Protein AF-A0A526ZT23-F1 (afdb_monomer)

Structure (mmCIF, N/CA/C/O backbone):
data_AF-A0A526ZT23-F1
#
_entry.id   AF-A0A526ZT23-F1
#
loop_
_atom_site.group_PDB
_atom_site.id
_atom_site.type_symbol
_atom_site.label_atom_id
_atom_site.label_alt_id
_atom_site.label_comp_id
_atom_site.label_asym_id
_atom_site.label_entity_id
_atom_site.label_seq_id
_atom_site.pdbx_PDB_ins_code
_atom_site.Cartn_x
_atom_site.Cartn_y
_atom_site.Cartn_z
_atom_site.occupancy
_atom_site.B_iso_or_equiv
_atom_site.auth_seq_id
_atom_site.auth_comp_id
_atom_site.auth_asym_id
_atom_site.auth_atom_id
_atom_site.pdbx_PDB_model_num
ATOM 1 N N . MET A 1 1 ? -4.193 14.516 -16.957 1.00 31.23 1 MET A N 1
ATOM 2 C CA . MET A 1 1 ? -5.231 14.445 -15.908 1.00 31.23 1 MET A CA 1
ATOM 3 C C . MET A 1 1 ? -4.531 14.269 -14.576 1.00 31.23 1 MET A C 1
ATOM 5 O O . MET A 1 1 ? -4.128 13.161 -14.257 1.00 31.23 1 MET A O 1
ATOM 9 N N . ASN A 1 2 ? -4.321 15.365 -13.850 1.00 34.44 2 ASN A N 1
ATOM 10 C CA . ASN A 1 2 ? -3.868 15.306 -12.466 1.00 34.44 2 ASN A CA 1
ATOM 11 C C . ASN A 1 2 ? -5.132 15.155 -11.626 1.00 34.44 2 ASN A C 1
ATOM 13 O O . ASN A 1 2 ? -5.876 16.118 -11.463 1.00 34.44 2 ASN A O 1
ATOM 17 N N . THR A 1 3 ? -5.432 13.942 -11.172 1.00 41.12 3 THR A N 1
ATOM 18 C CA . THR A 1 3 ? -6.427 13.761 -10.117 1.00 41.12 3 THR A CA 1
ATOM 19 C C . THR A 1 3 ? -5.839 14.389 -8.866 1.00 41.12 3 THR A C 1
ATOM 21 O O . THR A 1 3 ? -4.945 13.825 -8.238 1.00 41.12 3 THR A O 1
ATOM 24 N N . MET A 1 4 ? -6.290 15.601 -8.558 1.00 38.91 4 MET A N 1
ATOM 25 C CA . MET A 1 4 ? -6.112 16.212 -7.253 1.00 38.91 4 MET A CA 1
ATOM 26 C C . MET A 1 4 ? -6.743 15.232 -6.258 1.00 38.91 4 MET A C 1
ATOM 28 O O . MET A 1 4 ? -7.964 15.090 -6.222 1.00 38.91 4 MET A O 1
ATOM 32 N N . LEU A 1 5 ? -5.915 14.460 -5.550 1.00 47.06 5 LEU A N 1
ATOM 33 C CA . LEU A 1 5 ? -6.361 13.675 -4.406 1.00 47.06 5 LEU A CA 1
ATOM 34 C C . LEU A 1 5 ? -6.894 14.694 -3.405 1.00 47.06 5 LEU A C 1
ATOM 36 O O . LEU A 1 5 ? -6.114 15.379 -2.744 1.00 47.06 5 LEU A O 1
ATOM 40 N N . SER A 1 6 ? -8.215 14.862 -3.369 1.00 45.78 6 SER A N 1
ATOM 41 C CA . SER A 1 6 ? -8.830 15.615 -2.294 1.00 45.78 6 SER A CA 1
ATOM 42 C C . SER A 1 6 ? -8.465 14.917 -0.986 1.00 45.78 6 SER A C 1
ATOM 44 O O . SER A 1 6 ? -8.667 13.709 -0.843 1.00 45.78 6 SER A O 1
ATOM 46 N N . TRP A 1 7 ? -7.896 15.660 -0.039 1.00 53.12 7 TRP A N 1
ATOM 47 C CA . TRP A 1 7 ? -7.545 15.155 1.291 1.00 53.12 7 TRP A CA 1
ATOM 48 C C . TRP A 1 7 ? -8.781 14.882 2.171 1.00 53.12 7 TRP A C 1
ATOM 50 O O . TRP A 1 7 ? -8.630 14.543 3.343 1.00 53.12 7 TRP A O 1
ATOM 60 N N . ASP A 1 8 ? -9.993 14.951 1.608 1.00 56.44 8 ASP A N 1
ATOM 61 C CA . ASP A 1 8 ? -11.280 14.735 2.286 1.00 56.44 8 ASP A CA 1
ATOM 62 C C . ASP A 1 8 ? -11.453 13.334 2.906 1.00 56.44 8 ASP A C 1
ATOM 64 O O . ASP A 1 8 ? -12.385 13.104 3.674 1.00 56.44 8 ASP A O 1
ATOM 68 N N . HIS A 1 9 ? -10.558 12.383 2.618 1.00 62.22 9 HIS A N 1
ATOM 69 C CA . HIS A 1 9 ? -10.592 11.032 3.192 1.00 62.22 9 HIS A CA 1
ATOM 70 C C . HIS A 1 9 ? -9.608 10.813 4.351 1.00 62.22 9 HIS A C 1
ATOM 72 O O . HIS A 1 9 ? -9.641 9.750 4.979 1.00 62.22 9 HIS A O 1
ATOM 78 N N . LEU A 1 10 ? -8.732 11.779 4.661 1.00 71.00 10 LEU A N 1
ATOM 79 C CA . LEU A 1 10 ? -7.796 11.634 5.775 1.00 71.00 10 LEU A CA 1
ATOM 80 C C . LEU A 1 10 ? -8.485 11.979 7.099 1.00 71.00 10 LEU A C 1
ATOM 82 O O . LEU A 1 10 ? -8.461 13.114 7.571 1.00 71.00 10 LEU A O 1
ATOM 86 N N . VAL A 1 11 ? -9.061 10.964 7.738 1.00 80.19 11 VAL A N 1
ATOM 87 C CA . VAL A 1 11 ? -9.630 11.093 9.081 1.00 80.19 11 VAL A CA 1
ATOM 88 C C . VAL A 1 11 ? -8.557 10.778 10.122 1.00 80.19 11 VAL A C 1
ATOM 90 O O . VAL A 1 11 ? -8.163 9.626 10.303 1.00 80.19 11 VAL A O 1
ATOM 93 N N . VAL A 1 12 ? -8.097 11.800 10.847 1.00 85.31 12 VAL A N 1
ATOM 94 C CA . VAL A 1 12 ? -7.188 11.626 11.989 1.00 85.31 12 VAL A CA 1
ATOM 95 C C . VAL A 1 12 ? -8.000 11.587 13.276 1.00 85.31 12 VAL A C 1
ATOM 97 O O . VAL A 1 12 ? -8.576 12.591 13.691 1.00 85.31 12 VAL A O 1
ATOM 100 N N . VAL A 1 13 ? -8.007 10.438 13.948 1.00 88.56 13 VAL A N 1
ATOM 101 C CA . VAL A 1 13 ? -8.713 10.263 15.222 1.00 88.56 13 VAL A CA 1
ATOM 102 C C . VAL A 1 13 ? -7.731 10.289 16.393 1.00 88.56 13 VAL A C 1
ATOM 104 O O . VAL A 1 13 ? -6.676 9.663 16.336 1.00 88.56 13 VAL A O 1
ATOM 107 N N . ARG A 1 14 ? -8.065 11.010 17.474 1.00 91.75 14 ARG A N 1
ATOM 108 C CA . ARG A 1 14 ? -7.189 11.195 18.647 1.00 91.75 14 ARG A CA 1
ATOM 109 C C . ARG A 1 14 ? -7.909 10.934 19.974 1.00 91.75 14 ARG A C 1
ATOM 111 O O . ARG A 1 14 ? -9.137 10.890 20.042 1.00 91.75 14 ARG A O 1
ATOM 118 N N . GLY A 1 15 ? -7.120 10.779 21.039 1.00 93.56 15 GLY A N 1
ATOM 119 C CA . GLY A 1 15 ? -7.601 10.732 22.422 1.00 93.56 15 GLY A CA 1
ATOM 120 C C . GLY A 1 15 ? -8.586 9.593 22.710 1.00 93.56 15 GLY A C 1
ATOM 121 O O . GLY A 1 15 ? -8.455 8.479 22.203 1.00 93.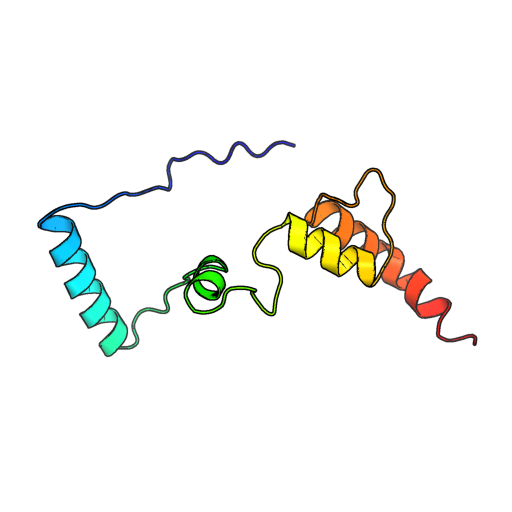56 15 GLY A O 1
ATOM 122 N N . SER A 1 16 ? -9.593 9.873 23.538 1.00 93.38 16 SER A N 1
ATOM 123 C CA . SER A 1 16 ? -10.594 8.886 23.967 1.00 93.38 16 SER A CA 1
ATOM 124 C C . SER A 1 16 ? -11.443 8.339 22.815 1.00 93.38 16 SER A C 1
ATOM 126 O O . SER A 1 16 ? -11.883 7.191 22.875 1.00 93.38 16 SER A O 1
ATOM 128 N N . PHE A 1 17 ? -11.639 9.115 21.745 1.00 92.19 17 PHE A N 1
ATOM 129 C CA . PHE A 1 17 ? -12.367 8.660 20.563 1.00 92.19 17 PHE A CA 1
ATOM 130 C C . PHE A 1 17 ? -11.571 7.603 19.781 1.00 92.19 17 PHE A C 1
ATOM 132 O O . PHE A 1 17 ? -12.140 6.586 19.386 1.00 92.19 17 PHE A O 1
ATOM 139 N N . ALA A 1 18 ? -10.245 7.761 19.670 1.00 94.06 18 ALA A N 1
ATOM 140 C CA . ALA A 1 18 ? -9.376 6.754 19.049 1.00 94.06 18 ALA A CA 1
ATOM 141 C C . ALA A 1 18 ? -9.448 5.417 19.793 1.00 94.06 18 ALA A C 1
ATOM 143 O O . ALA A 1 18 ? -9.583 4.364 19.173 1.00 94.06 18 ALA A O 1
ATOM 144 N N . LYS A 1 19 ? -9.440 5.464 21.131 1.00 94.50 19 LYS A N 1
ATOM 145 C CA . LYS A 1 19 ? -9.576 4.267 21.969 1.00 94.50 19 LYS A CA 1
ATOM 146 C C . LYS A 1 19 ? -10.886 3.522 21.691 1.00 94.50 19 LYS A C 1
ATOM 148 O O . LYS A 1 19 ? -10.854 2.321 21.445 1.00 94.50 19 LYS A O 1
ATOM 153 N N . LYS A 1 20 ? -12.015 4.241 21.642 1.00 95.00 20 LYS A N 1
ATOM 154 C CA . LYS A 1 20 ? -13.333 3.655 21.335 1.00 95.00 20 LYS A CA 1
ATOM 155 C C . LYS A 1 20 ? -13.371 2.985 19.959 1.00 95.00 20 LYS A C 1
ATOM 157 O O . LYS A 1 20 ? -13.894 1.881 19.841 1.00 95.00 20 LYS A O 1
ATOM 162 N N . LEU A 1 21 ? -12.807 3.624 18.931 1.00 93.88 21 LEU A N 1
ATOM 163 C CA . LEU A 1 21 ? -12.764 3.045 17.584 1.00 93.88 21 LEU A CA 1
ATOM 164 C C . LEU A 1 21 ? -11.889 1.790 17.514 1.00 93.88 21 LEU A C 1
ATOM 166 O O . LEU A 1 21 ? -12.275 0.820 16.866 1.00 93.88 21 LEU A O 1
ATOM 170 N N . ILE A 1 22 ? -10.747 1.775 18.206 1.00 94.12 22 ILE A N 1
ATOM 171 C CA . ILE A 1 22 ? -9.889 0.585 18.291 1.00 94.12 22 ILE A CA 1
ATOM 172 C C . ILE A 1 22 ? -10.638 -0.575 18.956 1.00 94.12 22 ILE A C 1
ATOM 174 O O . ILE A 1 22 ? -10.562 -1.705 18.475 1.00 94.12 22 ILE A O 1
ATOM 178 N N . ASP A 1 23 ? -11.376 -0.317 20.035 1.00 96.44 23 ASP A N 1
ATOM 179 C CA . ASP A 1 23 ? -12.144 -1.359 20.722 1.00 96.44 23 ASP A CA 1
ATOM 180 C C . ASP A 1 23 ? -13.288 -1.899 19.846 1.00 96.44 23 ASP A C 1
ATOM 182 O O . ASP A 1 23 ? -13.498 -3.114 19.787 1.00 96.44 23 ASP A O 1
ATOM 186 N N . LEU A 1 24 ? -13.956 -1.030 19.077 1.00 95.44 24 LEU A N 1
ATOM 187 C CA . LEU A 1 24 ? -14.957 -1.437 18.087 1.00 95.44 24 LEU A CA 1
ATOM 188 C C . LEU A 1 24 ? -14.342 -2.312 16.982 1.00 95.44 24 LEU A C 1
ATOM 190 O O . LEU A 1 24 ? -14.878 -3.377 16.670 1.00 95.44 24 LEU A O 1
ATOM 194 N N . LEU A 1 25 ? -13.200 -1.895 16.424 1.00 94.50 25 LEU A N 1
ATOM 195 C CA . LEU A 1 25 ? -12.481 -2.641 15.390 1.00 94.50 25 LEU A CA 1
ATOM 196 C C . LEU A 1 25 ? -12.058 -4.026 15.896 1.00 94.50 25 LEU A C 1
ATOM 198 O O . LEU A 1 25 ? -12.264 -5.015 15.199 1.00 94.50 25 LEU A O 1
ATOM 202 N N . LYS A 1 26 ? -1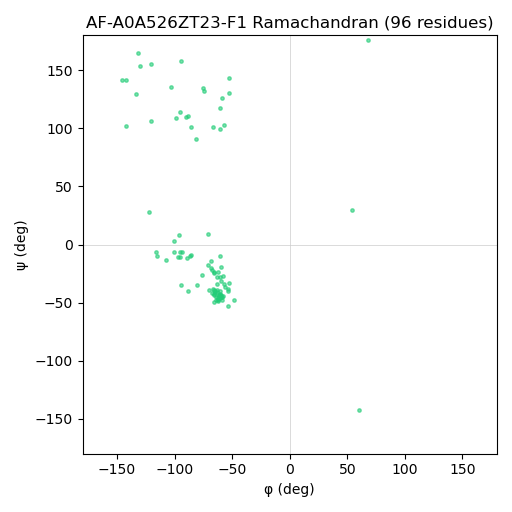1.533 -4.124 17.126 1.00 96.12 26 LYS A N 1
ATOM 203 C CA . LYS A 1 26 ? -11.192 -5.410 17.759 1.00 96.12 26 LYS A CA 1
ATOM 204 C C . LYS A 1 26 ? -12.402 -6.338 17.849 1.00 96.12 26 LYS A C 1
ATOM 206 O O . LYS A 1 26 ? -12.271 -7.525 17.567 1.00 96.12 26 LYS A O 1
ATOM 211 N N . GLY A 1 27 ? -13.562 -5.815 18.248 1.00 97.75 27 GLY A N 1
ATOM 212 C CA . GLY A 1 27 ? -14.799 -6.594 18.319 1.00 97.75 27 GLY A CA 1
ATOM 213 C C . GLY A 1 27 ? -15.272 -7.076 16.946 1.00 97.75 27 GLY A C 1
ATOM 214 O O . GLY A 1 27 ? -15.683 -8.224 16.806 1.00 97.75 27 GLY A O 1
ATOM 215 N N . ALA A 1 28 ? -15.185 -6.225 15.923 1.00 96.94 28 ALA A N 1
ATOM 216 C CA . ALA A 1 28 ? -15.559 -6.579 14.555 1.00 96.94 28 ALA A CA 1
ATOM 217 C C . ALA A 1 28 ? -14.615 -7.620 13.933 1.00 96.94 28 ALA A C 1
ATOM 219 O O . ALA A 1 28 ? -15.099 -8.555 13.299 1.00 96.94 28 ALA A O 1
ATOM 220 N N . LEU A 1 29 ? -13.303 -7.489 14.158 1.00 96.75 29 LEU A N 1
ATOM 221 C CA . LEU A 1 29 ? -12.290 -8.446 13.701 1.00 96.75 29 LEU A CA 1
ATOM 222 C C . LEU A 1 29 ? -12.493 -9.824 14.330 1.00 96.75 29 LEU A C 1
ATOM 224 O O . LEU A 1 29 ? -12.519 -10.815 13.620 1.00 96.75 29 LEU A O 1
ATOM 228 N N . LYS A 1 30 ? -12.694 -9.891 15.654 1.00 97.25 30 LYS A N 1
ATOM 229 C CA . LYS A 1 30 ? -12.945 -11.161 16.362 1.00 97.25 30 LYS A CA 1
ATOM 230 C C . LYS A 1 30 ? -14.228 -11.867 15.924 1.00 97.25 30 LYS A C 1
ATOM 232 O O . LYS A 1 30 ? -14.363 -13.059 16.157 1.00 97.25 30 LYS A O 1
ATOM 237 N N . ALA A 1 31 ? -15.179 -11.114 15.381 1.00 98.00 31 ALA A N 1
ATOM 238 C CA . ALA A 1 31 ? -16.452 -11.626 14.896 1.00 98.00 31 ALA A CA 1
ATOM 239 C C . ALA A 1 31 ? -16.449 -11.888 13.379 1.00 98.00 31 ALA A C 1
ATOM 241 O O . ALA A 1 31 ? -17.522 -12.085 12.818 1.00 98.00 31 ALA A O 1
ATOM 242 N N . ASP A 1 32 ? -15.291 -11.799 12.712 1.00 96.56 32 ASP A N 1
ATOM 243 C CA . ASP A 1 32 ? -15.135 -11.969 11.260 1.00 96.56 32 ASP A CA 1
ATOM 244 C C . ASP A 1 32 ? -16.045 -11.058 10.412 1.00 96.56 32 ASP A C 1
ATOM 246 O O . ASP A 1 32 ? -16.437 -11.382 9.293 1.00 96.56 32 ASP A O 1
ATOM 250 N N . ARG A 1 33 ? -16.389 -9.871 10.932 1.00 97.19 33 ARG A N 1
ATOM 251 C CA . ARG A 1 33 ? -17.282 -8.912 10.252 1.00 97.19 33 ARG A CA 1
ATOM 252 C C . ARG A 1 33 ? -16.551 -7.871 9.411 1.00 97.19 33 ARG A C 1
ATOM 254 O O . ARG A 1 33 ? -17.199 -7.061 8.753 1.00 97.19 33 ARG A O 1
ATOM 261 N N . VAL A 1 34 ? -15.222 -7.834 9.469 1.00 95.19 34 VAL A N 1
ATOM 262 C CA . VAL A 1 34 ? -14.413 -6.837 8.763 1.00 95.19 34 VAL A CA 1
ATOM 263 C C . VAL A 1 34 ? -13.089 -7.432 8.302 1.00 95.19 34 VAL A C 1
ATOM 265 O O . VAL A 1 34 ? -12.448 -8.180 9.034 1.00 95.19 34 VAL A O 1
ATOM 268 N N . ILE A 1 35 ? -12.661 -7.041 7.102 1.00 92.31 35 ILE A N 1
ATOM 269 C CA . ILE A 1 35 ? -11.34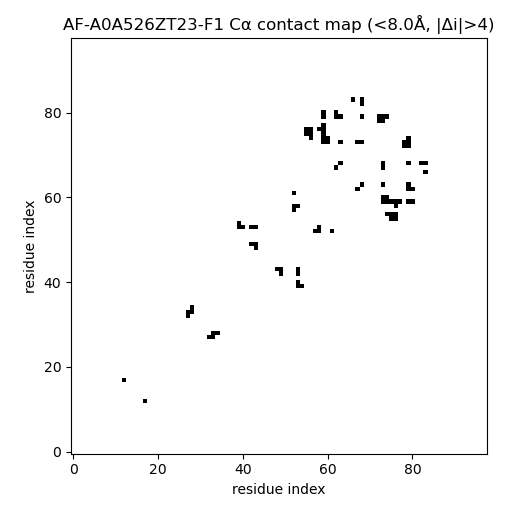1 -7.345 6.547 1.00 92.31 35 ILE A CA 1
ATOM 270 C C . ILE A 1 35 ? -10.655 -6.000 6.275 1.00 92.31 35 ILE A C 1
ATOM 272 O O . ILE A 1 35 ? -11.071 -5.284 5.361 1.00 92.31 35 ILE A O 1
ATOM 276 N N . PRO A 1 36 ? -9.658 -5.593 7.081 1.00 89.50 36 PRO A N 1
ATOM 277 C CA . PRO A 1 36 ? -9.034 -4.290 6.930 1.00 89.50 36 PRO A CA 1
ATOM 278 C C . PRO A 1 36 ? -8.112 -4.273 5.711 1.00 89.50 36 PRO A C 1
ATOM 280 O O . PRO A 1 36 ? -7.244 -5.130 5.548 1.00 89.50 36 PRO A O 1
ATOM 283 N N . TYR A 1 37 ? -8.251 -3.242 4.886 1.00 88.38 37 TYR A N 1
ATOM 284 C CA . TYR A 1 37 ? -7.269 -2.922 3.860 1.00 88.38 37 TYR A CA 1
ATOM 285 C C . TYR A 1 37 ? -6.199 -2.001 4.456 1.00 88.38 37 TYR A C 1
ATOM 287 O O . TYR A 1 37 ? -6.476 -0.851 4.786 1.00 88.38 37 TYR A O 1
ATOM 295 N N . LEU A 1 38 ? -4.979 -2.519 4.619 1.00 86.75 38 LEU A N 1
ATOM 296 C CA . LEU A 1 38 ? -3.862 -1.809 5.264 1.00 86.75 38 LEU A CA 1
ATOM 297 C C . LEU A 1 38 ? -2.914 -1.125 4.264 1.00 86.75 38 LEU A C 1
ATOM 299 O O . LEU A 1 38 ? -2.065 -0.327 4.655 1.00 86.75 38 LEU A O 1
ATOM 303 N N . GLY A 1 39 ? -3.069 -1.421 2.971 1.00 87.00 39 GLY A N 1
ATOM 304 C CA . GLY A 1 39 ? -2.217 -0.900 1.906 1.00 87.00 39 GLY A CA 1
ATOM 305 C C . GLY A 1 39 ? -0.768 -1.424 1.934 1.00 87.00 39 GLY A C 1
ATOM 306 O O . GLY A 1 39 ? -0.367 -2.159 2.839 1.00 87.00 39 GLY A O 1
ATOM 307 N N . PRO A 1 40 ? 0.048 -1.044 0.934 1.00 85.31 40 PRO A N 1
ATOM 308 C CA . PRO A 1 40 ? 1.428 -1.520 0.786 1.00 85.31 40 PRO A CA 1
ATOM 309 C C . PRO A 1 40 ? 2.390 -0.961 1.844 1.00 85.31 40 PRO A C 1
ATOM 311 O O . PRO A 1 40 ? 3.450 -1.537 2.072 1.00 85.31 40 PRO A O 1
ATOM 314 N N . GLY A 1 41 ? 2.021 0.123 2.537 1.00 84.25 41 GLY A N 1
ATOM 315 C CA . GLY A 1 41 ? 2.808 0.670 3.648 1.00 84.25 41 GLY A CA 1
ATOM 316 C C . GLY A 1 41 ? 3.044 -0.341 4.775 1.00 84.25 41 GLY A C 1
ATOM 317 O O . GLY A 1 41 ? 4.081 -0.291 5.429 1.00 84.25 41 GLY A O 1
ATOM 318 N N . LEU A 1 42 ? 2.142 -1.318 4.941 1.00 87.12 42 LEU A N 1
ATOM 319 C CA . LEU A 1 42 ? 2.302 -2.416 5.898 1.00 87.12 42 LEU A CA 1
ATOM 320 C C . LEU A 1 42 ? 3.605 -3.203 5.683 1.00 87.12 42 LEU A C 1
ATOM 322 O O . LEU A 1 42 ? 4.238 -3.623 6.649 1.00 87.12 42 LEU A O 1
ATOM 326 N N . LEU A 1 43 ? 4.021 -3.384 4.426 1.00 85.12 43 LEU A N 1
ATOM 327 C CA . LEU A 1 43 ? 5.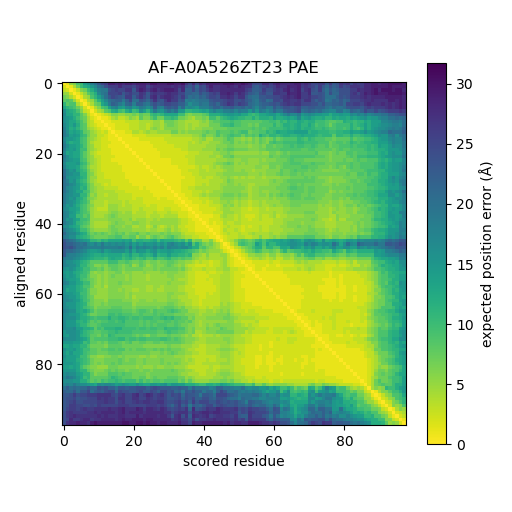204 -4.170 4.064 1.00 85.12 43 LEU A CA 1
ATOM 328 C C . LEU A 1 43 ? 6.514 -3.504 4.504 1.00 85.12 43 LEU A C 1
ATOM 330 O O . LEU A 1 43 ? 7.525 -4.182 4.649 1.00 85.12 43 LEU A O 1
ATOM 334 N N . GLN A 1 44 ? 6.488 -2.194 4.757 1.00 83.81 44 GLN A N 1
ATOM 335 C CA . GLN A 1 44 ? 7.650 -1.413 5.184 1.00 83.81 44 GLN A CA 1
ATOM 336 C C . GLN A 1 44 ? 7.870 -1.451 6.707 1.00 83.81 44 GLN A C 1
ATOM 338 O O . GLN A 1 44 ? 8.899 -0.987 7.182 1.00 83.81 44 GLN A O 1
ATOM 343 N N . LEU A 1 45 ? 6.928 -1.998 7.492 1.00 84.06 45 LEU A N 1
ATOM 344 C CA . LEU A 1 45 ? 7.037 -2.008 8.958 1.00 84.06 45 LEU A CA 1
ATOM 345 C C . LEU A 1 45 ? 8.024 -3.051 9.504 1.00 84.06 45 LEU A C 1
ATOM 347 O O . LEU A 1 45 ? 8.549 -2.861 10.596 1.00 84.06 45 LEU A O 1
ATOM 351 N N . ASN A 1 46 ? 8.262 -4.148 8.775 1.00 72.88 46 ASN A N 1
ATOM 352 C CA . ASN A 1 46 ? 9.017 -5.306 9.279 1.00 72.88 46 ASN A CA 1
ATOM 353 C C . ASN A 1 46 ? 10.337 -5.581 8.539 1.00 72.88 46 ASN A C 1
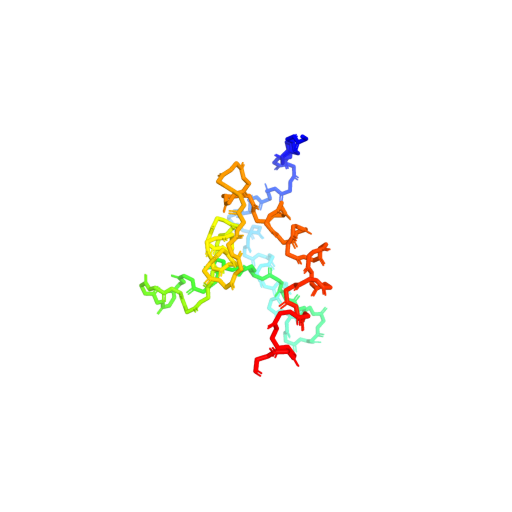ATOM 355 O O . ASN A 1 46 ? 11.077 -6.471 8.954 1.00 72.88 46 ASN A O 1
ATOM 359 N N . ALA A 1 47 ? 10.638 -4.870 7.449 1.00 67.38 47 ALA A N 1
ATOM 360 C CA . ALA A 1 47 ? 11.827 -5.125 6.642 1.00 67.38 47 ALA A CA 1
ATOM 361 C C . ALA A 1 47 ? 12.450 -3.816 6.127 1.00 67.38 47 ALA A C 1
ATOM 363 O O . ALA A 1 47 ? 11.708 -2.919 5.727 1.00 67.38 47 ALA A O 1
ATOM 364 N N . PRO A 1 48 ? 13.795 -3.710 6.092 1.00 69.50 48 PRO A N 1
ATOM 365 C CA . PRO A 1 48 ? 14.482 -2.548 5.529 1.00 69.50 48 PRO A CA 1
ATOM 366 C C . PRO A 1 48 ? 14.256 -2.405 4.015 1.00 69.50 48 PRO A C 1
ATOM 368 O O . PRO A 1 48 ? 14.302 -1.292 3.501 1.00 69.50 48 PRO A O 1
ATOM 371 N N . GLU A 1 49 ? 13.953 -3.505 3.315 1.00 75.50 49 GLU A N 1
ATOM 372 C CA . GLU A 1 49 ? 13.546 -3.511 1.907 1.00 75.50 49 GLU A CA 1
ATOM 373 C C . GLU A 1 49 ? 12.321 -4.414 1.712 1.00 75.50 49 GLU A C 1
ATOM 375 O O . GLU A 1 49 ? 12.300 -5.568 2.148 1.00 75.50 49 GLU A O 1
ATOM 380 N N . SER A 1 50 ? 11.284 -3.891 1.052 1.00 80.38 50 SER A N 1
ATOM 381 C CA . SER A 1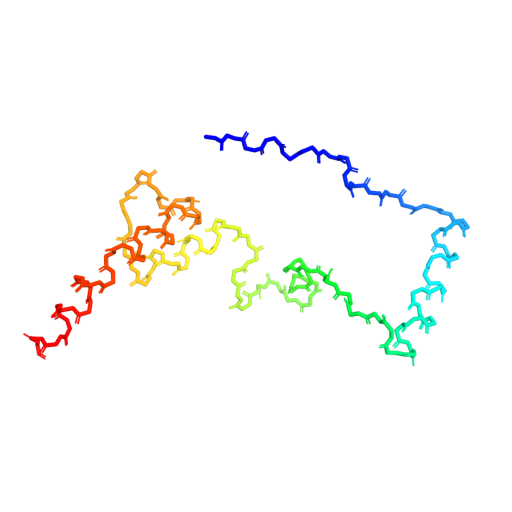 50 ? 10.094 -4.675 0.714 1.00 80.38 50 SER A CA 1
ATOM 382 C C . SER A 1 50 ? 10.387 -5.612 -0.465 1.00 80.38 50 SER A C 1
ATOM 384 O O . SER A 1 50 ? 10.917 -5.157 -1.481 1.00 80.38 50 SER A O 1
ATOM 386 N N . PRO A 1 51 ? 9.982 -6.897 -0.406 1.00 83.31 51 PRO A N 1
ATOM 387 C CA . PRO A 1 51 ? 10.187 -7.848 -1.503 1.00 83.31 51 PRO A CA 1
ATOM 388 C C . PRO A 1 51 ? 9.352 -7.520 -2.751 1.00 83.31 51 PRO A C 1
ATOM 390 O O . PRO A 1 51 ? 9.583 -8.080 -3.823 1.00 83.31 51 PRO A O 1
ATOM 393 N N . VAL A 1 52 ? 8.360 -6.637 -2.619 1.00 88.00 52 VAL A N 1
ATOM 394 C CA . VAL A 1 52 ? 7.495 -6.187 -3.711 1.00 88.00 52 VAL A CA 1
ATOM 395 C C . VAL A 1 52 ? 7.416 -4.658 -3.748 1.00 88.00 52 VAL A C 1
ATOM 397 O O . VAL A 1 52 ? 7.576 -4.015 -2.707 1.00 88.00 52 VAL A O 1
ATOM 400 N N . PRO A 1 53 ? 7.141 -4.063 -4.923 1.00 90.75 53 PRO A N 1
ATOM 401 C CA . PRO A 1 53 ? 6.948 -2.624 -5.054 1.00 90.75 53 PRO A CA 1
ATOM 402 C C . PRO A 1 53 ? 5.903 -2.067 -4.080 1.00 90.75 53 PRO A C 1
ATOM 404 O O . PRO A 1 53 ? 4.784 -2.577 -4.017 1.00 90.75 53 PRO A O 1
ATOM 407 N N . CYS A 1 54 ? 6.253 -0.997 -3.363 1.00 90.50 54 CYS A N 1
ATOM 408 C CA . CYS A 1 54 ? 5.359 -0.348 -2.398 1.00 90.50 54 CYS A CA 1
ATOM 409 C C . CYS A 1 54 ? 4.826 1.007 -2.871 1.00 90.50 54 CYS A C 1
ATOM 411 O O . CYS A 1 54 ? 3.877 1.524 -2.278 1.00 90.50 54 CYS A O 1
ATOM 413 N N . THR A 1 55 ? 5.411 1.571 -3.929 1.00 89.31 55 THR A N 1
ATOM 414 C CA . THR A 1 55 ? 4.989 2.833 -4.543 1.00 89.31 55 THR A CA 1
ATOM 415 C C . THR A 1 55 ? 4.597 2.628 -6.010 1.00 89.31 55 THR A C 1
ATOM 417 O O . THR A 1 55 ? 5.074 1.682 -6.649 1.00 89.31 55 THR A O 1
ATOM 420 N N . PRO A 1 56 ? 3.743 3.493 -6.586 1.00 92.19 56 PRO A N 1
ATOM 421 C CA . PRO A 1 56 ? 3.463 3.468 -8.020 1.00 92.19 56 PRO A CA 1
ATOM 422 C C . PRO A 1 56 ? 4.737 3.539 -8.878 1.00 92.19 56 PRO A C 1
ATOM 424 O O . PRO A 1 56 ? 4.846 2.851 -9.892 1.00 92.19 56 PRO A O 1
ATOM 427 N N . GLU A 1 57 ? 5.722 4.329 -8.465 1.00 93.69 57 GLU A N 1
ATOM 428 C CA . GLU A 1 57 ? 7.002 4.492 -9.151 1.00 93.69 57 GLU A CA 1
ATOM 429 C C . GLU A 1 57 ? 7.815 3.191 -9.138 1.00 93.69 57 GLU A C 1
ATOM 431 O O . GLU A 1 57 ? 8.341 2.789 -10.180 1.00 93.69 57 GLU A O 1
ATOM 436 N N . ASP A 1 58 ? 7.848 2.480 -8.008 1.00 92.81 58 ASP A N 1
ATOM 437 C CA . ASP A 1 58 ? 8.487 1.163 -7.907 1.00 92.81 58 ASP A CA 1
ATOM 438 C C . ASP A 1 58 ? 7.791 0.139 -8.805 1.00 92.81 58 ASP A C 1
ATOM 440 O O . ASP A 1 58 ? 8.451 -0.681 -9.451 1.00 92.81 58 ASP A O 1
ATOM 444 N N . VAL A 1 59 ? 6.455 0.188 -8.887 1.00 94.38 59 VAL A N 1
ATOM 445 C CA . VAL A 1 59 ? 5.690 -0.689 -9.784 1.00 94.38 59 VAL A CA 1
ATOM 446 C C . VAL A 1 59 ? 6.047 -0.369 -11.233 1.00 94.38 59 VAL A C 1
ATOM 448 O O . VAL A 1 59 ? 6.326 -1.282 -12.010 1.00 94.38 59 VAL A O 1
ATOM 451 N N . ALA A 1 60 ? 6.104 0.912 -11.607 1.00 95.81 60 ALA A N 1
ATOM 452 C CA . ALA A 1 60 ? 6.516 1.334 -12.941 1.00 95.81 60 ALA A CA 1
ATOM 453 C C . ALA A 1 60 ? 7.935 0.841 -13.270 1.00 95.81 60 ALA A C 1
ATOM 455 O O . ALA A 1 60 ? 8.163 0.281 -14.345 1.00 95.81 60 ALA A O 1
ATOM 456 N N . ALA A 1 61 ? 8.886 0.975 -12.343 1.00 94.81 61 ALA A N 1
ATOM 457 C CA . ALA A 1 61 ? 10.249 0.477 -12.508 1.00 94.81 61 ALA A CA 1
ATOM 458 C C . ALA A 1 61 ? 10.289 -1.053 -12.671 1.00 94.81 61 ALA A C 1
ATOM 460 O O . ALA A 1 61 ? 10.958 -1.562 -13.573 1.00 94.81 61 ALA A O 1
ATOM 461 N N . ALA A 1 62 ? 9.539 -1.792 -11.849 1.00 94.38 62 ALA A N 1
ATOM 462 C CA . ALA A 1 62 ? 9.444 -3.248 -11.926 1.00 94.38 62 ALA A CA 1
ATOM 463 C C . ALA A 1 62 ? 8.831 -3.726 -13.253 1.00 94.38 62 ALA A C 1
ATOM 465 O O . ALA A 1 62 ? 9.327 -4.680 -13.855 1.0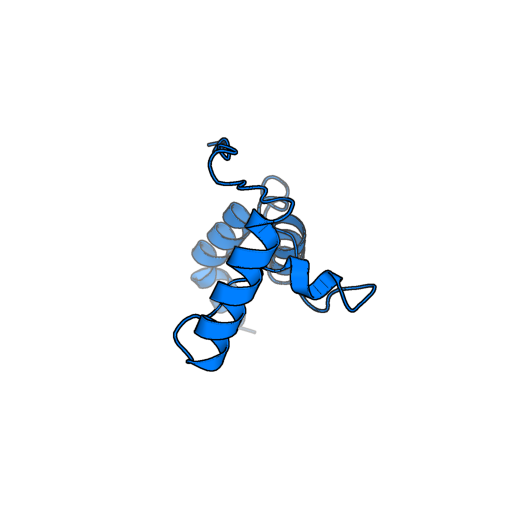0 94.38 62 ALA A O 1
ATOM 466 N N . LEU A 1 63 ? 7.795 -3.042 -13.748 1.00 94.00 63 LEU A N 1
ATOM 467 C CA . LEU A 1 63 ? 7.184 -3.327 -15.047 1.00 94.00 63 LEU A CA 1
ATOM 468 C C . LEU A 1 63 ? 8.151 -3.042 -16.203 1.00 94.00 63 LEU A C 1
ATOM 470 O O . LEU A 1 63 ? 8.295 -3.883 -17.088 1.00 94.00 63 LEU A O 1
ATOM 474 N N . ASN A 1 64 ? 8.879 -1.920 -16.167 1.00 92.12 64 ASN A N 1
ATOM 475 C CA . ASN A 1 64 ? 9.864 -1.577 -17.199 1.00 92.12 64 ASN A CA 1
ATOM 476 C C . ASN A 1 64 ? 11.031 -2.560 -17.280 1.00 92.12 64 ASN A C 1
ATOM 478 O O . ASN A 1 64 ? 11.526 -2.817 -18.375 1.00 92.12 64 ASN A O 1
ATOM 482 N N . LYS A 1 65 ? 11.461 -3.131 -16.145 1.00 92.19 65 LYS A N 1
ATOM 483 C CA . LYS A 1 65 ? 12.475 -4.199 -16.134 1.00 92.19 65 LYS A CA 1
ATOM 484 C C . LYS A 1 65 ? 12.020 -5.429 -16.927 1.00 92.19 65 LYS A C 1
ATOM 486 O O . LYS A 1 65 ? 12.856 -6.118 -17.496 1.00 92.19 65 LYS A O 1
ATOM 491 N N . ARG A 1 66 ? 10.712 -5.711 -16.958 1.00 88.88 6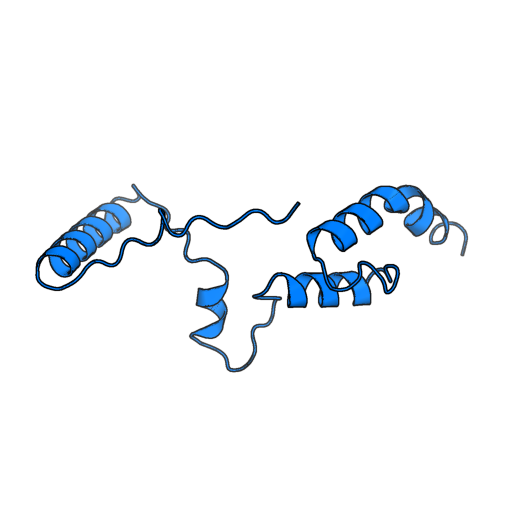6 ARG A N 1
ATOM 492 C CA . ARG A 1 66 ? 10.135 -6.859 -17.677 1.00 88.88 66 ARG A CA 1
ATOM 493 C C . ARG A 1 66 ? 9.796 -6.541 -19.131 1.00 88.88 66 ARG A C 1
ATOM 495 O O . ARG A 1 66 ? 10.001 -7.380 -19.999 1.00 88.88 66 ARG A O 1
ATOM 502 N N . ALA A 1 67 ? 9.264 -5.352 -19.391 1.00 90.38 67 ALA A N 1
ATOM 503 C CA . ALA A 1 67 ? 8.868 -4.899 -20.716 1.00 90.38 67 ALA A CA 1
ATOM 504 C C . ALA A 1 67 ? 9.211 -3.406 -20.859 1.00 90.38 67 ALA A C 1
ATOM 506 O O . ALA A 1 67 ? 8.485 -2.564 -20.323 1.00 90.38 67 ALA A O 1
ATOM 507 N N . PRO A 1 68 ? 10.308 -3.062 -21.560 1.00 92.31 68 PRO A N 1
ATOM 508 C CA . PRO A 1 68 ? 10.765 -1.682 -21.670 1.00 92.31 68 PRO A CA 1
ATOM 509 C C . PRO A 1 68 ? 9.718 -0.773 -22.323 1.00 92.31 68 PRO A C 1
ATOM 511 O O . PRO A 1 68 ? 9.358 -0.951 -23.490 1.00 92.31 68 PRO A O 1
ATOM 514 N N . ALA A 1 69 ? 9.246 0.226 -21.577 1.00 91.19 69 ALA A N 1
ATOM 515 C CA . ALA A 1 69 ? 8.370 1.267 -22.093 1.00 91.19 69 ALA A CA 1
ATOM 516 C C . ALA A 1 69 ? 9.177 2.507 -22.535 1.00 91.19 69 ALA A C 1
ATOM 518 O O . ALA A 1 69 ? 10.301 2.728 -22.072 1.00 91.19 69 ALA A O 1
ATOM 519 N N . PRO A 1 70 ? 8.622 3.357 -23.421 1.00 94.00 70 PRO A N 1
ATOM 520 C CA . PRO A 1 70 ? 9.238 4.608 -23.829 1.00 94.00 70 PRO A CA 1
ATOM 521 C C . PRO A 1 70 ? 9.625 5.485 -22.640 1.00 94.00 70 PRO A C 1
ATOM 523 O O . PRO A 1 70 ? 8.886 5.612 -21.661 1.00 94.00 70 PRO A O 1
ATOM 526 N N . SER A 1 71 ? 10.760 6.173 -22.771 1.00 93.44 71 SER A N 1
ATOM 527 C CA . SER A 1 71 ? 11.324 7.031 -21.722 1.00 93.44 71 SER A CA 1
ATOM 528 C C . SER A 1 71 ? 10.339 8.069 -21.179 1.00 93.44 71 SER A C 1
ATOM 530 O O . SER A 1 71 ? 10.363 8.369 -19.990 1.00 93.44 71 SER A O 1
ATOM 532 N N . ARG A 1 72 ? 9.435 8.568 -22.030 1.00 95.44 72 ARG A N 1
ATOM 533 C CA . ARG A 1 72 ? 8.395 9.545 -21.678 1.00 95.44 72 ARG A CA 1
ATOM 534 C C . ARG A 1 72 ? 7.330 9.032 -20.708 1.00 95.44 72 ARG A C 1
ATOM 536 O O . ARG A 1 72 ? 6.692 9.852 -20.060 1.00 95.44 72 ARG A O 1
ATOM 543 N N . ILE A 1 73 ? 7.111 7.719 -20.630 1.00 94.25 73 ILE A N 1
ATOM 544 C CA . ILE A 1 73 ? 6.047 7.133 -19.801 1.00 94.25 73 ILE A CA 1
ATOM 545 C C . ILE A 1 73 ? 6.573 6.258 -18.665 1.00 94.25 73 ILE A C 1
ATOM 547 O O . ILE A 1 73 ? 5.798 5.892 -17.790 1.00 94.25 73 ILE A O 1
ATOM 551 N N . ARG A 1 74 ? 7.875 5.943 -18.648 1.00 92.94 74 ARG A N 1
ATOM 552 C CA . ARG A 1 74 ? 8.466 4.905 -17.786 1.00 92.94 74 ARG A CA 1
ATOM 553 C C . ARG A 1 74 ? 8.298 5.112 -16.273 1.00 92.94 74 ARG A C 1
ATOM 555 O O . ARG A 1 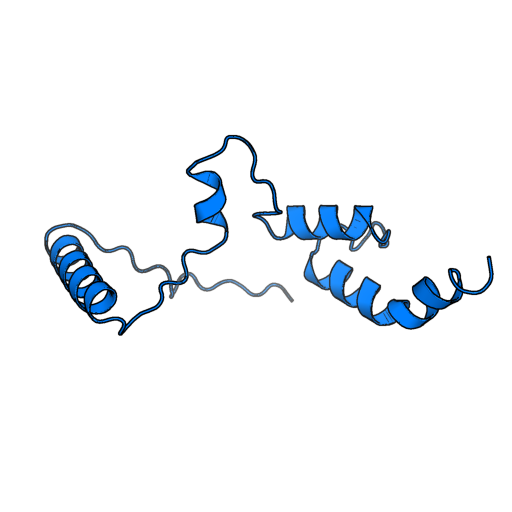74 ? 8.450 4.157 -15.528 1.00 92.94 74 ARG A O 1
ATOM 562 N N . THR A 1 75 ? 8.009 6.322 -15.805 1.00 93.38 75 THR A N 1
ATOM 563 C CA . THR A 1 75 ? 7.807 6.610 -14.373 1.00 93.38 75 THR A CA 1
ATOM 564 C C . THR A 1 75 ? 6.340 6.586 -13.951 1.00 93.38 75 THR A C 1
ATOM 566 O O . THR A 1 75 ? 6.050 6.593 -12.762 1.00 93.38 75 THR A O 1
ATOM 569 N N . ASN A 1 76 ? 5.400 6.542 -14.898 1.00 95.25 76 ASN A N 1
ATOM 570 C CA . ASN A 1 76 ? 3.976 6.511 -14.598 1.00 95.25 76 ASN A CA 1
ATOM 571 C C . ASN A 1 76 ? 3.463 5.069 -14.674 1.00 95.25 76 ASN A C 1
ATOM 573 O O . ASN A 1 76 ? 3.332 4.512 -15.765 1.00 95.25 76 ASN A O 1
ATOM 577 N N . MET A 1 77 ? 3.146 4.486 -13.513 1.00 95.75 77 MET A N 1
ATOM 578 C CA . MET A 1 77 ? 2.668 3.104 -13.383 1.00 95.75 77 MET A CA 1
ATOM 579 C C . MET A 1 77 ? 1.547 2.770 -14.369 1.00 95.75 77 MET A C 1
ATOM 581 O O . MET A 1 77 ? 1.601 1.749 -15.053 1.00 95.75 77 MET A O 1
ATOM 585 N N . TRP A 1 78 ? 0.543 3.644 -14.449 1.00 95.44 78 TRP A N 1
ATOM 586 C CA . TRP A 1 78 ? -0.630 3.430 -15.285 1.00 95.44 78 TRP A CA 1
ATOM 587 C C . TRP A 1 78 ? -0.265 3.439 -16.768 1.00 95.44 78 TRP A C 1
ATOM 589 O O . TRP A 1 78 ? -0.609 2.510 -17.496 1.00 95.44 78 TRP A O 1
ATOM 599 N N . SER A 1 79 ? 0.485 4.450 -17.209 1.00 95.69 79 SER A N 1
ATOM 600 C CA . SER A 1 79 ? 0.917 4.561 -18.604 1.00 95.69 79 SER A CA 1
ATOM 601 C C . SER A 1 79 ? 1.782 3.373 -19.033 1.00 95.69 79 SER A C 1
ATOM 603 O O . SER A 1 79 ? 1.603 2.862 -20.136 1.00 95.69 79 SER A O 1
ATOM 605 N N . VAL A 1 80 ? 2.687 2.898 -18.167 1.00 94.88 80 VAL A N 1
ATOM 606 C CA . VAL A 1 80 ? 3.509 1.701 -18.421 1.00 94.88 80 VAL A CA 1
ATOM 607 C C . VAL A 1 80 ? 2.639 0.450 -18.527 1.00 94.88 80 VAL A C 1
ATOM 609 O O . VAL A 1 80 ? 2.788 -0.313 -19.480 1.00 94.88 80 VAL A O 1
ATOM 612 N N . ALA A 1 81 ? 1.710 0.241 -17.591 1.00 94.06 81 ALA A N 1
ATOM 613 C CA . ALA A 1 81 ? 0.819 -0.917 -17.609 1.00 94.06 81 ALA A CA 1
ATOM 614 C C . ALA A 1 81 ? -0.047 -0.955 -18.879 1.00 94.06 81 ALA A C 1
ATOM 616 O O . ALA A 1 81 ? -0.114 -1.987 -19.546 1.00 94.06 81 ALA A O 1
ATOM 617 N N . GLN A 1 82 ? -0.640 0.181 -19.256 1.00 93.25 82 GLN A N 1
ATOM 618 C CA . GLN A 1 82 ? -1.441 0.318 -20.477 1.00 93.25 82 GLN A CA 1
ATOM 619 C C . GLN A 1 82 ? -0.622 0.051 -21.741 1.00 93.25 82 GLN A C 1
ATOM 621 O O . GLN A 1 82 ? -1.063 -0.667 -22.635 1.00 93.25 82 GLN A O 1
ATOM 626 N N . PHE A 1 83 ? 0.598 0.582 -21.802 1.00 93.00 83 PHE A N 1
ATOM 627 C CA . PHE A 1 83 ? 1.508 0.328 -22.911 1.00 93.00 83 PHE A CA 1
ATOM 628 C C . PHE A 1 83 ? 1.832 -1.163 -23.069 1.00 93.00 83 PHE A C 1
ATOM 630 O O . PHE A 1 83 ? 1.818 -1.682 -24.186 1.00 93.00 83 PHE A O 1
ATOM 637 N N . ILE A 1 84 ? 2.118 -1.852 -21.958 1.00 91.56 84 ILE A N 1
ATOM 638 C CA . ILE A 1 84 ? 2.394 -3.291 -21.963 1.00 91.56 84 ILE A CA 1
ATOM 639 C C . ILE A 1 84 ? 1.166 -4.050 -22.458 1.00 91.56 84 ILE A C 1
ATOM 641 O O . ILE A 1 84 ? 1.312 -4.886 -23.344 1.00 91.56 84 ILE A O 1
ATOM 645 N N . GLU A 1 85 ? -0.024 -3.745 -21.927 1.00 91.12 85 GLU A N 1
ATOM 646 C CA . GLU A 1 85 ? -1.295 -4.371 -22.315 1.00 91.12 85 GLU A CA 1
ATOM 647 C C . GLU A 1 85 ? -1.531 -4.291 -23.825 1.00 91.12 85 GLU A C 1
ATOM 649 O O . GLU A 1 85 ? -1.696 -5.314 -24.488 1.00 91.12 85 GLU A O 1
ATOM 654 N N . GLN A 1 86 ? -1.452 -3.084 -24.389 1.00 90.56 86 GLN A N 1
ATOM 655 C CA . GLN A 1 86 ? -1.684 -2.839 -25.814 1.00 90.56 86 GLN A CA 1
ATOM 656 C C . GLN A 1 86 ? -0.699 -3.591 -26.716 1.00 90.56 86 GLN A C 1
ATOM 658 O O . GLN A 1 86 ? -1.031 -3.931 -27.848 1.00 90.56 86 GLN A O 1
ATOM 663 N N . ARG A 1 87 ? 0.512 -3.868 -26.219 1.00 83.50 87 ARG A N 1
ATOM 664 C CA . ARG A 1 87 ? 1.576 -4.541 -26.973 1.00 83.50 87 ARG A CA 1
ATOM 665 C C . ARG A 1 87 ? 1.724 -6.019 -26.652 1.00 83.50 87 ARG A C 1
ATOM 667 O O . ARG A 1 87 ? 2.597 -6.661 -27.234 1.00 83.50 87 ARG A O 1
ATOM 674 N N . ARG A 1 88 ? 0.873 -6.600 -25.796 1.00 69.94 88 ARG A N 1
ATOM 675 C CA . ARG A 1 88 ? 0.908 -8.042 -25.489 1.00 69.94 88 ARG A CA 1
ATOM 676 C C . ARG A 1 88 ? 0.847 -8.888 -26.760 1.00 69.94 88 ARG A C 1
ATOM 678 O O . ARG A 1 88 ? 1.613 -9.838 -26.889 1.00 69.94 88 ARG A O 1
ATOM 685 N N . GLY A 1 89 ? 0.023 -8.498 -27.734 1.00 62.25 89 GLY A N 1
ATOM 686 C CA . GLY A 1 89 ? -0.052 -9.177 -29.031 1.00 62.25 89 GLY A CA 1
ATOM 687 C C . GLY A 1 89 ? 1.286 -9.246 -29.780 1.00 62.25 89 GLY A C 1
ATOM 688 O O . GLY A 1 89 ? 1.566 -10.249 -30.430 1.00 62.25 89 GLY A O 1
ATOM 689 N N . ASP A 1 90 ? 2.146 -8.237 -29.657 1.00 59.19 90 ASP A N 1
ATOM 690 C CA . ASP A 1 90 ? 3.416 -8.155 -30.390 1.00 59.19 90 ASP A CA 1
ATOM 691 C C . ASP A 1 90 ? 4.595 -8.709 -29.575 1.00 59.19 90 ASP A C 1
ATOM 693 O O . ASP A 1 90 ? 5.458 -9.399 -30.118 1.00 59.19 90 ASP A O 1
ATOM 697 N N . ILE A 1 91 ? 4.580 -8.516 -28.251 1.00 57.94 91 ILE A N 1
ATOM 698 C CA . ILE A 1 91 ? 5.587 -9.039 -27.313 1.00 57.94 91 ILE A CA 1
ATOM 699 C C . ILE A 1 91 ? 5.569 -10.579 -27.277 1.00 57.94 91 ILE A C 1
ATOM 701 O O . ILE A 1 91 ? 6.626 -11.206 -27.283 1.00 57.94 91 ILE A O 1
ATOM 705 N N . PHE A 1 92 ? 4.388 -11.211 -27.310 1.00 54.81 92 PHE A N 1
ATOM 706 C CA . PHE A 1 92 ? 4.265 -12.679 -27.301 1.00 54.81 92 PHE A CA 1
ATOM 707 C C . PHE A 1 92 ? 4.346 -13.332 -28.691 1.00 54.81 92 PHE A C 1
ATOM 709 O O . PHE A 1 92 ? 4.448 -14.558 -28.782 1.00 54.81 92 PHE A O 1
ATOM 716 N N . ARG A 1 93 ? 4.319 -12.551 -29.782 1.00 54.22 93 ARG A N 1
ATOM 717 C CA . ARG A 1 93 ? 4.570 -13.064 -31.141 1.00 54.22 93 ARG A CA 1
ATOM 718 C C . ARG A 1 93 ? 6.066 -13.224 -31.427 1.00 54.22 93 ARG A C 1
ATOM 720 O O . ARG A 1 93 ? 6.440 -14.213 -32.044 1.00 54.22 93 ARG A O 1
ATOM 727 N N . GLY A 1 94 ? 6.926 -12.351 -30.896 1.00 53.78 94 GLY A N 1
ATOM 728 C CA . GLY A 1 94 ? 8.387 -12.483 -31.028 1.00 53.78 94 GLY A CA 1
ATOM 729 C C . GLY A 1 94 ? 9.003 -13.676 -30.279 1.00 53.78 94 GLY A C 1
ATOM 730 O O . GLY A 1 94 ? 10.075 -14.139 -30.654 1.00 53.78 94 GLY A O 1
ATOM 731 N N . ALA A 1 95 ? 8.322 -14.201 -29.254 1.00 54.28 95 ALA A N 1
ATOM 732 C CA . ALA A 1 95 ? 8.768 -15.354 -28.463 1.00 54.28 95 ALA A CA 1
ATOM 733 C C . ALA A 1 95 ? 8.312 -16.720 -29.018 1.00 54.28 95 ALA A C 1
ATOM 735 O O . ALA A 1 95 ? 8.791 -17.746 -28.555 1.00 54.28 95 ALA A O 1
ATOM 736 N N . ARG A 1 96 ? 7.385 -16.750 -29.989 1.00 50.88 96 ARG A N 1
ATOM 737 C CA . ARG A 1 96 ? 6.887 -17.990 -30.621 1.00 50.88 96 ARG A CA 1
ATOM 738 C C . ARG A 1 96 ? 7.603 -18.368 -31.925 1.00 50.88 96 ARG A C 1
ATOM 740 O O . ARG A 1 96 ? 7.340 -19.439 -32.454 1.00 50.88 96 ARG A O 1
ATOM 747 N N . TYR A 1 97 ? 8.481 -17.500 -32.427 1.00 50.06 97 TYR A N 1
ATOM 748 C CA . TYR A 1 97 ? 9.253 -17.691 -33.665 1.00 50.06 97 TYR A CA 1
ATOM 749 C C . TYR A 1 97 ? 10.773 -17.619 -33.424 1.00 50.06 97 TYR A C 1
ATOM 751 O O . TYR A 1 97 ? 11.530 -17.213 -34.306 1.00 50.06 97 TYR A O 1
ATOM 759 N N . ARG A 1 98 ? 11.219 -17.978 -32.217 1.00 46.59 98 ARG A N 1
ATOM 760 C CA . ARG A 1 98 ? 12.618 -18.282 -31.909 1.00 46.59 98 ARG A CA 1
ATOM 761 C C . ARG A 1 98 ? 12.721 -19.687 -31.353 1.00 46.59 98 ARG A C 1
ATOM 763 O O . ARG A 1 98 ? 11.772 -20.082 -30.642 1.00 46.59 98 ARG A O 1
#

Mean predicted aligned error: 9.61 Å

pLDDT: mean 82.53, std 17.43, range [31.23, 98.0]

Sequence (98 aa):
MNTMLSWDHLVVVRGSFAKKLIDLLKGALKADRVIPYLGPGLLQLNAPESPVPCTPEDVAAALNKRAPAPSRIRTNMWSVAQFIEQRRGDIFRGARYR

Solvent-accessible surface area (backbone atoms only — not comparable to full-atom values): 6165 Å² total; per-residue (Å²): 136,83,79,76,78,69,70,90,77,72,79,84,72,60,71,74,61,35,53,53,52,52,54,52,49,53,56,34,48,78,65,71,72,57,82,86,85,72,65,56,68,59,53,57,76,84,36,100,67,56,98,59,68,66,46,60,50,45,42,10,49,56,48,34,76,76,53,79,51,61,84,93,38,39,66,39,34,66,57,34,52,51,54,51,60,77,38,44,75,58,63,60,50,66,65,72,78,108

Foldseek 3Di:
DPPPPDCVPDDDDDDPRVVVVVVVVVVCVVVVNDDDDPALVVQVPPDVDRPQDRDLQRLLCVLCVVPNDDPVCSRGNVSSVVVCVVCVVVVVVVVVPD

Secondary structure (DSSP, 8-state):
------GGG-----HHHHHHHHHHHHHHHHTT-------GGGGGSS-SS-SS--SHHHHHHHHHHHSPPPTTTTT-HHHHHHHHHHHHHHHTTTTS--

Radius of gyration: 20.37 Å; Cα contacts (8 Å, |Δi|>4): 49; chains: 1; bounding box: 32×34×58 Å